Protein AF-A0A920QHV9-F1 (afdb_monomer)

Structure (mmCIF, N/CA/C/O backbone):
data_AF-A0A920QHV9-F1
#
_entry.id   AF-A0A920QHV9-F1
#
loop_
_atom_site.group_PDB
_atom_site.id
_atom_site.type_symbol
_atom_site.label_atom_id
_atom_site.label_alt_id
_atom_site.label_comp_id
_atom_site.label_asym_id
_atom_site.label_entity_id
_atom_site.label_seq_id
_atom_site.pdbx_PDB_ins_code
_atom_site.Cartn_x
_atom_site.Cartn_y
_atom_site.Cartn_z
_atom_site.occupancy
_atom_site.B_iso_or_equiv
_atom_site.auth_seq_id
_atom_site.auth_comp_id
_atom_site.auth_asym_id
_atom_site.auth_atom_id
_atom_site.pdbx_PDB_model_num
ATOM 1 N N . MET A 1 1 ? -2.216 30.080 27.848 1.00 45.16 1 MET A N 1
ATOM 2 C CA . MET A 1 1 ? -2.061 28.618 27.675 1.00 45.16 1 MET A CA 1
ATOM 3 C C . MET A 1 1 ? -3.431 28.116 27.251 1.00 45.16 1 MET A C 1
ATOM 5 O O . MET A 1 1 ? -4.351 28.264 28.033 1.00 45.16 1 MET A O 1
ATOM 9 N N . THR A 1 2 ? -3.680 27.793 25.990 1.00 36.78 2 THR A N 1
ATOM 10 C CA . THR A 1 2 ? -3.321 26.502 25.389 1.00 36.78 2 THR A CA 1
ATOM 11 C C . THR A 1 2 ? -3.096 26.676 23.887 1.00 36.78 2 THR A C 1
ATOM 13 O O . THR A 1 2 ? -3.971 27.138 23.159 1.00 36.78 2 THR A O 1
ATOM 16 N N . GLY A 1 3 ? -1.875 26.376 23.444 1.00 28.84 3 GLY A N 1
ATOM 17 C CA . GLY A 1 3 ? -1.478 26.488 22.047 1.00 28.84 3 GLY A CA 1
ATOM 18 C C . GLY A 1 3 ? -2.249 25.497 21.185 1.00 28.84 3 GLY A C 1
ATOM 19 O O . GLY A 1 3 ? -2.272 24.304 21.476 1.00 28.84 3 GLY A O 1
ATOM 20 N N . ALA A 1 4 ? -2.866 25.992 20.117 1.00 35.75 4 ALA A N 1
ATOM 21 C CA . ALA A 1 4 ? -3.155 25.157 18.968 1.00 35.75 4 ALA A CA 1
ATOM 22 C C . ALA A 1 4 ? -1.802 24.843 18.317 1.00 35.75 4 ALA A C 1
ATOM 24 O O . ALA A 1 4 ? -1.248 25.685 17.611 1.00 35.75 4 ALA A O 1
ATOM 25 N N . SER A 1 5 ? -1.233 23.679 18.634 1.00 35.69 5 SER A N 1
ATOM 26 C CA . SER A 1 5 ? -0.136 23.136 17.844 1.00 35.69 5 SER A CA 1
ATOM 27 C C . SER A 1 5 ? -0.690 22.811 16.459 1.00 35.69 5 SER A C 1
ATOM 29 O O . SER A 1 5 ? -1.704 22.121 16.307 1.00 35.69 5 SER A O 1
ATOM 31 N N . TYR A 1 6 ? -0.085 23.436 15.456 1.00 38.81 6 TYR A N 1
ATOM 32 C CA . TYR A 1 6 ? -0.261 23.085 14.059 1.00 38.81 6 TYR A CA 1
ATOM 33 C C . TYR A 1 6 ? 0.521 21.787 13.844 1.00 38.81 6 TYR A C 1
ATOM 35 O O . TYR A 1 6 ? 1.743 21.798 13.927 1.00 38.81 6 TYR A O 1
ATOM 43 N N . GLU A 1 7 ? -0.186 20.686 13.616 1.00 40.75 7 GLU A N 1
ATOM 44 C CA . GLU A 1 7 ? 0.392 19.404 13.206 1.00 40.75 7 GLU A CA 1
ATOM 45 C C . GLU A 1 7 ? -0.174 19.143 11.798 1.00 40.75 7 GLU A C 1
ATOM 47 O O . GLU A 1 7 ? -1.394 19.017 11.631 1.00 4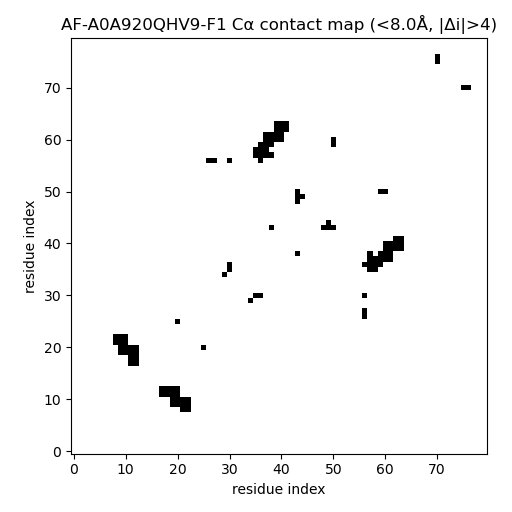0.75 7 GLU A O 1
ATOM 52 N N . GLU A 1 8 ? 0.667 19.174 10.763 1.00 42.97 8 GLU A N 1
ATOM 53 C CA . GLU A 1 8 ? 0.267 18.852 9.387 1.00 42.97 8 GLU A CA 1
ATOM 54 C C . GLU A 1 8 ? -0.366 17.444 9.328 1.00 42.97 8 GLU A C 1
ATOM 56 O O . GLU A 1 8 ? 0.152 16.502 9.921 1.00 42.97 8 GLU A O 1
ATOM 61 N N . GLY A 1 9 ? -1.499 17.282 8.625 1.00 50.94 9 GLY A N 1
ATOM 62 C CA . GLY A 1 9 ? -2.079 15.956 8.327 1.00 50.94 9 GLY A CA 1
ATOM 63 C C . GLY A 1 9 ? -3.359 15.538 9.075 1.00 50.94 9 GLY A C 1
ATOM 64 O O . GLY A 1 9 ? -3.783 14.387 8.948 1.00 50.94 9 GLY A O 1
ATOM 65 N N . CYS A 1 10 ? -4.016 16.431 9.825 1.00 45.94 10 CYS A N 1
ATOM 66 C CA . CYS A 1 10 ? -5.318 16.142 10.451 1.00 45.94 10 CYS A CA 1
ATOM 67 C C . CYS A 1 10 ? -6.513 16.502 9.542 1.00 45.94 10 CYS A C 1
ATOM 69 O O . CYS A 1 10 ? -6.720 17.667 9.205 1.00 45.94 10 CYS A O 1
ATOM 71 N N . VAL A 1 11 ? -7.359 15.516 9.226 1.00 57.47 11 VAL A N 1
ATOM 72 C CA . VAL A 1 11 ? -8.669 15.669 8.573 1.00 57.47 11 VAL A CA 1
ATOM 73 C C . VAL A 1 11 ? -9.768 15.726 9.644 1.00 57.47 11 VAL A C 1
ATOM 75 O O . VAL A 1 11 ? -9.717 15.061 10.679 1.00 57.47 11 VAL A O 1
ATOM 78 N N . ARG A 1 12 ? -10.793 16.557 9.435 1.00 55.56 12 ARG A N 1
ATOM 79 C CA . ARG A 1 12 ? -11.952 16.625 10.337 1.00 55.56 12 ARG A CA 1
ATOM 80 C C . ARG A 1 12 ? -12.805 15.360 10.178 1.00 55.56 12 ARG A C 1
ATOM 82 O O . ARG A 1 12 ? -13.248 15.089 9.062 1.00 55.56 12 ARG A O 1
ATOM 89 N N . LYS A 1 13 ? -13.131 14.659 11.277 1.00 55.28 13 LYS A N 1
ATOM 90 C CA . LYS A 1 13 ? -14.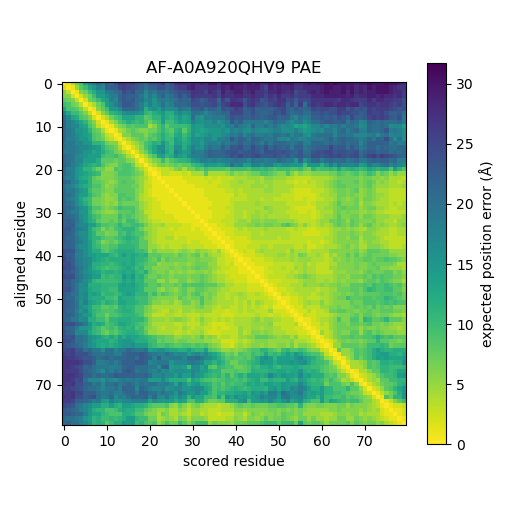095 13.547 11.219 1.00 55.28 13 LYS A CA 1
ATOM 91 C C . LYS A 1 13 ? -15.459 14.028 10.684 1.00 55.28 13 LYS A C 1
ATOM 93 O O . LYS A 1 13 ? -15.986 15.044 11.160 1.00 55.28 13 LYS A O 1
ATOM 98 N N . PRO A 1 14 ? -16.059 13.330 9.700 1.00 57.22 14 PRO A N 1
ATOM 99 C CA . PRO A 1 14 ? -17.379 13.677 9.173 1.00 57.22 14 PRO A CA 1
ATOM 100 C C . PRO A 1 14 ? -18.532 13.317 10.129 1.00 57.22 14 PRO A C 1
ATOM 102 O O . PRO A 1 14 ? -19.656 13.753 9.902 1.00 57.22 14 PRO A O 1
ATOM 105 N N . ASP A 1 15 ? -18.264 12.598 11.226 1.00 59.78 15 ASP A N 1
ATOM 106 C CA . ASP A 1 15 ? -19.237 12.144 12.237 1.00 59.78 15 ASP A CA 1
ATOM 107 C C . ASP A 1 15 ? -19.876 13.268 13.084 1.00 59.78 15 ASP A C 1
ATOM 109 O O . ASP A 1 15 ? -20.714 13.012 13.950 1.00 59.78 15 ASP A O 1
ATOM 113 N N . GLY A 1 16 ? -19.480 14.524 12.853 1.00 52.66 16 GLY A N 1
ATOM 114 C CA . GLY A 1 16 ? -19.988 15.694 13.568 1.00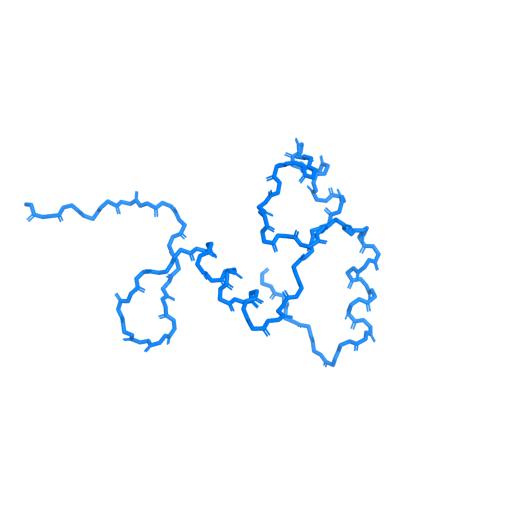 52.66 16 GLY A CA 1
ATOM 115 C C . GLY A 1 16 ? -19.522 15.787 15.024 1.00 52.66 16 GLY A C 1
ATOM 116 O O . GLY A 1 16 ? -19.849 16.764 15.697 1.00 52.66 16 GLY A O 1
ATOM 117 N N . LYS A 1 17 ? -18.723 14.830 15.514 1.00 52.69 17 LYS A N 1
ATOM 118 C CA . LYS A 1 17 ? -18.270 14.750 16.906 1.00 52.69 17 LYS A CA 1
ATOM 119 C C . LYS A 1 17 ? -16.847 15.263 17.076 1.00 52.69 17 LYS A C 1
ATOM 121 O O . LYS A 1 17 ? -16.027 14.582 17.664 1.00 52.69 17 LYS A O 1
ATOM 126 N N . GLY A 1 18 ? -16.550 16.469 16.587 1.00 50.56 18 GLY A N 1
ATOM 127 C CA . GLY A 1 18 ? -15.410 17.300 17.023 1.00 50.56 18 GLY A CA 1
ATOM 128 C C . GLY A 1 18 ? -14.006 16.666 17.085 1.00 50.56 18 GLY A C 1
ATOM 129 O O . GLY A 1 18 ? -13.109 17.273 17.666 1.00 50.56 18 GLY A O 1
ATOM 130 N N . GLY A 1 19 ? -13.798 15.475 16.525 1.00 59.25 19 GLY A N 1
ATOM 131 C CA . GLY A 1 19 ? -12.549 14.730 16.592 1.00 59.25 19 GLY A CA 1
ATOM 132 C C . GLY A 1 19 ? -11.660 15.063 15.403 1.00 59.25 19 GLY A C 1
ATOM 133 O O . GLY A 1 19 ? -12.118 15.109 14.258 1.00 59.25 19 GLY A O 1
ATOM 134 N N . ARG A 1 20 ? -10.378 15.309 15.674 1.00 60.88 20 ARG A N 1
ATOM 135 C CA . ARG A 1 20 ? -9.347 15.355 14.634 1.00 60.88 20 ARG A CA 1
ATOM 136 C C . ARG A 1 20 ? -8.975 13.905 14.314 1.00 60.88 20 ARG A C 1
ATOM 138 O O . ARG A 1 20 ? -8.661 13.160 15.235 1.00 60.88 20 ARG A O 1
ATOM 145 N N . GLN A 1 21 ? -9.068 13.509 13.049 1.00 72.81 21 GLN A N 1
ATOM 146 C CA . GLN A 1 21 ? -8.632 12.203 12.555 1.00 72.81 21 GLN A CA 1
ATOM 147 C C . GLN A 1 21 ? -7.395 12.411 11.701 1.00 72.81 21 GLN A C 1
ATOM 149 O O . GLN A 1 21 ? -7.348 13.337 10.894 1.00 72.81 21 GLN A O 1
ATOM 154 N N . THR A 1 22 ? -6.381 11.577 11.869 1.00 82.75 22 THR A N 1
ATOM 155 C CA . THR A 1 22 ? -5.233 11.626 10.965 1.00 82.75 22 THR A CA 1
ATOM 156 C C . THR A 1 22 ? -5.572 10.913 9.655 1.00 82.75 22 THR A C 1
ATOM 158 O O . THR A 1 22 ? -6.445 10.045 9.613 1.00 82.75 22 THR A O 1
ATOM 161 N N . ILE A 1 23 ? -4.889 11.257 8.561 1.00 83.50 23 ILE A N 1
ATOM 162 C CA . ILE A 1 23 ? -5.076 10.545 7.283 1.00 83.50 23 ILE A CA 1
ATOM 163 C C . ILE A 1 23 ? -4.812 9.037 7.453 1.00 83.50 23 ILE A C 1
ATOM 165 O O . ILE A 1 23 ? -5.533 8.224 6.879 1.00 83.50 23 ILE A O 1
ATOM 169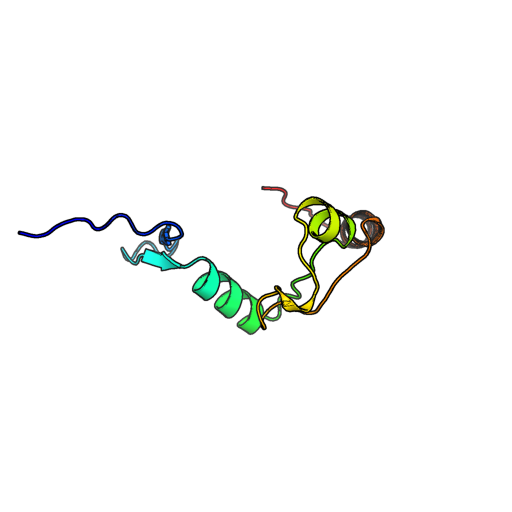 N N . ILE A 1 24 ? -3.840 8.657 8.292 1.00 84.62 24 ILE A N 1
ATOM 170 C CA . ILE A 1 24 ? -3.512 7.248 8.539 1.00 84.62 24 ILE A CA 1
ATOM 171 C C . ILE A 1 24 ? -4.639 6.501 9.267 1.00 84.62 24 ILE A C 1
ATOM 173 O O . ILE A 1 24 ? -4.954 5.371 8.900 1.00 84.62 24 ILE A O 1
ATOM 177 N N . ASP A 1 25 ? -5.326 7.140 10.219 1.00 84.88 25 ASP A N 1
ATOM 178 C CA . ASP A 1 25 ? -6.495 6.539 10.874 1.00 84.88 25 ASP A CA 1
ATOM 179 C C . ASP A 1 25 ? -7.618 6.273 9.863 1.00 84.88 25 ASP A C 1
ATOM 181 O O . ASP A 1 25 ? -8.272 5.236 9.910 1.00 84.88 25 ASP A O 1
ATOM 185 N N . PHE A 1 26 ? -7.843 7.199 8.925 1.00 85.31 26 PHE A N 1
ATOM 186 C CA . PHE A 1 26 ? -8.847 7.027 7.870 1.00 85.31 26 PHE A CA 1
ATOM 187 C C . PHE A 1 26 ? -8.492 5.887 6.916 1.00 85.31 26 PHE A C 1
ATOM 189 O O . PHE A 1 26 ? -9.357 5.100 6.532 1.00 85.31 26 PHE A O 1
ATOM 196 N N . ILE A 1 27 ? -7.212 5.769 6.561 1.00 88.06 27 ILE A N 1
ATOM 197 C CA . ILE A 1 27 ? -6.716 4.669 5.736 1.00 88.06 27 ILE A CA 1
ATOM 198 C C . ILE A 1 27 ? -6.967 3.324 6.427 1.00 88.06 27 ILE A C 1
ATOM 200 O O . ILE A 1 27 ? -7.503 2.416 5.796 1.00 88.06 27 ILE A O 1
ATOM 204 N N . ARG A 1 28 ? -6.670 3.210 7.725 1.00 87.81 28 ARG A N 1
ATOM 205 C CA . ARG A 1 28 ? -6.915 1.989 8.510 1.00 87.81 28 ARG A CA 1
ATOM 206 C C . ARG A 1 28 ? -8.395 1.632 8.604 1.00 87.81 28 ARG A C 1
ATOM 208 O O . ARG A 1 28 ? -8.750 0.494 8.317 1.00 87.81 28 ARG A O 1
ATOM 215 N N . GLU A 1 29 ? -9.261 2.600 8.906 1.00 87.88 29 GLU A N 1
ATOM 216 C CA . GLU A 1 29 ? -10.720 2.400 8.907 1.00 87.88 29 GLU A CA 1
ATOM 217 C C . GLU A 1 29 ? -11.213 1.903 7.526 1.00 87.88 29 GLU A C 1
ATOM 219 O O . GLU A 1 29 ? -12.047 1.001 7.432 1.00 87.88 29 GLU A O 1
ATOM 224 N N . ALA A 1 30 ? -10.657 2.430 6.429 1.00 86.31 30 ALA A N 1
ATOM 225 C CA . ALA A 1 30 ? -10.971 1.962 5.079 1.00 86.31 30 ALA A CA 1
ATOM 226 C C . ALA A 1 30 ? -10.461 0.531 4.810 1.00 86.31 30 ALA A C 1
ATOM 228 O O . ALA A 1 30 ? -11.165 -0.259 4.175 1.00 86.31 30 ALA A O 1
ATOM 229 N N . LYS A 1 31 ? -9.276 0.162 5.310 1.00 87.56 31 LYS A N 1
ATOM 230 C CA . LYS A 1 31 ? -8.762 -1.217 5.238 1.00 87.56 31 LYS A CA 1
ATOM 231 C C . LYS A 1 31 ? -9.651 -2.194 6.004 1.00 87.56 31 LYS A C 1
ATOM 233 O O . LYS A 1 31 ? -9.962 -3.256 5.470 1.00 87.56 31 LYS A O 1
ATOM 238 N N . GLU A 1 32 ? -10.120 -1.820 7.194 1.00 88.31 32 GLU A N 1
ATOM 239 C CA . GLU A 1 32 ? -11.084 -2.610 7.975 1.00 88.31 32 GLU A CA 1
ATOM 240 C C . GLU A 1 32 ? -12.413 -2.805 7.229 1.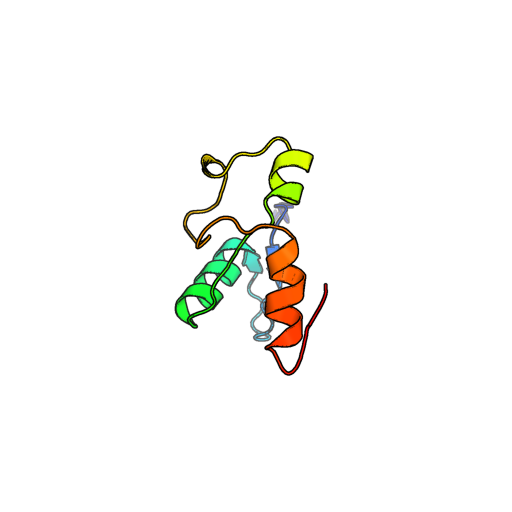00 88.31 32 GLU A C 1
ATOM 242 O O . GLU A 1 32 ? -13.025 -3.869 7.311 1.00 88.31 32 GLU A O 1
ATOM 247 N N . ALA A 1 33 ? -12.831 -1.817 6.433 1.00 89.00 33 ALA A N 1
ATOM 248 C CA . ALA A 1 33 ? -13.999 -1.915 5.557 1.00 89.00 33 ALA A CA 1
ATOM 249 C C . ALA A 1 33 ? -13.762 -2.752 4.277 1.00 89.00 33 ALA A C 1
ATOM 251 O O . ALA A 1 33 ? -14.681 -2.905 3.469 1.00 89.00 33 ALA A O 1
ATOM 252 N N . GLY A 1 34 ? -12.555 -3.295 4.076 1.00 85.56 34 GLY A N 1
ATOM 253 C CA . GLY A 1 34 ? -12.203 -4.143 2.933 1.00 85.56 34 GLY A CA 1
ATOM 254 C C . GLY A 1 34 ? -11.751 -3.381 1.684 1.00 85.56 34 GLY A C 1
ATOM 255 O O . GLY A 1 34 ? -11.805 -3.928 0.583 1.00 85.56 34 GLY A O 1
ATOM 256 N N . VAL A 1 35 ? -11.327 -2.120 1.818 1.00 86.56 35 VAL A N 1
ATOM 257 C CA . VAL A 1 35 ? -10.787 -1.349 0.691 1.00 86.56 35 VAL A CA 1
ATOM 258 C C . VAL A 1 35 ? -9.394 -1.859 0.313 1.00 86.56 35 VAL A C 1
ATOM 260 O O . VAL A 1 35 ? -8.512 -1.997 1.159 1.00 86.56 35 VAL A O 1
ATOM 263 N N . GLU A 1 36 ? -9.181 -2.088 -0.983 1.00 84.19 36 GLU A N 1
ATOM 264 C CA . GLU A 1 36 ? -7.845 -2.291 -1.547 1.00 84.19 36 GLU A CA 1
ATOM 265 C C . GLU A 1 36 ? -7.218 -0.942 -1.920 1.00 84.19 36 GLU A C 1
ATOM 267 O O . GLU A 1 36 ? -7.765 -0.201 -2.746 1.00 84.19 36 GLU A O 1
ATOM 272 N N . MET A 1 37 ? -6.057 -0.641 -1.342 1.00 84.44 37 MET A N 1
ATOM 273 C CA . MET A 1 37 ? -5.275 0.560 -1.624 1.00 84.44 37 MET A CA 1
ATOM 274 C C . MET A 1 37 ? -4.068 0.202 -2.473 1.00 84.44 37 MET A C 1
ATOM 276 O O . MET A 1 37 ? -3.301 -0.692 -2.133 1.00 84.44 37 MET A O 1
ATOM 280 N N . ARG A 1 38 ? -3.896 0.901 -3.597 1.00 84.31 38 ARG A N 1
ATOM 281 C CA . ARG A 1 38 ? -2.804 0.635 -4.537 1.00 84.31 38 ARG A CA 1
ATOM 282 C C . ARG A 1 38 ? -2.205 1.929 -5.053 1.00 84.31 38 ARG A C 1
ATOM 284 O O . ARG A 1 38 ? -2.935 2.890 -5.299 1.00 84.31 38 ARG A O 1
ATOM 291 N N . VAL A 1 39 ? -0.897 1.925 -5.285 1.00 84.00 39 VAL A N 1
ATOM 292 C CA . VAL A 1 39 ? -0.155 3.107 -5.740 1.00 84.00 39 VAL A CA 1
ATOM 293 C C . VAL A 1 39 ? 0.354 2.945 -7.171 1.00 84.00 39 VAL A C 1
ATOM 295 O O . VAL A 1 39 ? 0.711 1.856 -7.613 1.00 84.00 39 VAL A O 1
ATOM 298 N N . CYS A 1 40 ? 0.371 4.041 -7.923 1.00 83.62 40 CYS A N 1
ATOM 299 C CA . CYS A 1 40 ? 0.813 4.056 -9.313 1.00 83.62 40 CYS A CA 1
ATOM 300 C C . CYS A 1 40 ? 2.349 3.981 -9.396 1.00 83.62 40 CYS A C 1
ATOM 302 O O . CYS A 1 40 ? 3.019 4.873 -8.879 1.00 83.62 40 CYS A O 1
ATOM 304 N N . SER A 1 41 ? 2.921 2.990 -10.092 1.00 81.62 41 SER A N 1
ATOM 305 C CA . SER A 1 41 ? 4.386 2.892 -10.246 1.00 81.62 41 SER A CA 1
ATOM 306 C C . SER A 1 41 ? 5.036 4.123 -10.899 1.00 81.62 41 SER A C 1
ATOM 308 O O . SER A 1 41 ? 6.067 4.562 -10.396 1.00 81.62 41 SER A O 1
ATOM 310 N N . PRO A 1 42 ? 4.456 4.753 -11.947 1.00 81.75 42 PRO A N 1
ATOM 311 C CA . PRO A 1 42 ? 4.950 6.040 -12.435 1.00 81.75 42 PRO A CA 1
ATOM 312 C C . PRO A 1 42 ? 4.992 7.147 -11.377 1.00 81.75 42 PRO A C 1
ATOM 314 O O . PRO A 1 42 ? 5.894 7.974 -11.413 1.00 81.75 42 PRO A O 1
ATOM 317 N N . ALA A 1 43 ? 4.033 7.179 -10.445 1.00 82.81 43 ALA A N 1
ATOM 318 C CA . ALA A 1 43 ? 4.009 8.202 -9.402 1.00 82.81 43 ALA A CA 1
ATOM 319 C C . ALA A 1 43 ? 5.150 8.001 -8.396 1.00 82.81 43 ALA A C 1
ATOM 321 O O . ALA A 1 43 ? 5.788 8.973 -8.012 1.00 82.81 43 ALA A O 1
ATOM 322 N N . LEU A 1 44 ? 5.465 6.752 -8.040 1.00 82.94 44 LEU A N 1
ATOM 323 C CA . LEU A 1 44 ? 6.612 6.449 -7.178 1.00 82.94 44 LEU A CA 1
ATOM 324 C C . LEU A 1 44 ? 7.934 6.899 -7.800 1.00 82.94 44 LEU A C 1
ATOM 326 O O . LEU A 1 44 ? 8.720 7.576 -7.146 1.00 82.94 44 LEU A O 1
ATOM 330 N N . GLN A 1 45 ? 8.128 6.625 -9.093 1.00 81.62 45 GLN A N 1
ATOM 331 C CA . GLN A 1 45 ? 9.317 7.084 -9.818 1.00 81.62 45 GLN A CA 1
ATOM 332 C C . GLN A 1 45 ? 9.419 8.614 -9.875 1.00 81.62 45 GLN A C 1
ATOM 334 O O . GLN A 1 45 ? 10.517 9.149 -9.773 1.00 81.62 45 GLN A O 1
ATOM 339 N N . LEU A 1 46 ? 8.292 9.322 -10.020 1.00 86.75 46 LEU A N 1
ATOM 340 C CA . LEU A 1 46 ? 8.261 10.791 -10.027 1.00 86.75 46 LEU A CA 1
ATOM 341 C C . LEU A 1 46 ? 8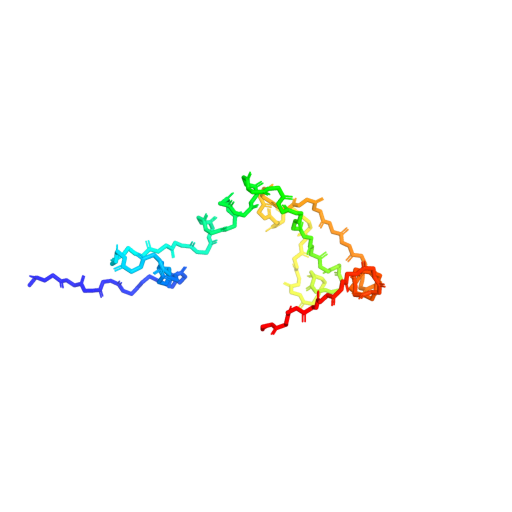.640 11.407 -8.676 1.00 86.75 46 LEU A C 1
ATOM 343 O O . LEU A 1 46 ? 9.159 12.520 -8.650 1.00 86.75 46 LEU A O 1
ATOM 347 N N . HIS A 1 47 ? 8.365 10.705 -7.578 1.00 86.31 47 HIS A N 1
ATOM 348 C CA . HIS A 1 47 ? 8.667 11.158 -6.221 1.00 86.31 47 HIS A CA 1
ATOM 349 C C . HIS A 1 47 ? 9.969 10.572 -5.659 1.00 86.31 47 HIS A C 1
ATOM 351 O O . HIS A 1 47 ? 10.25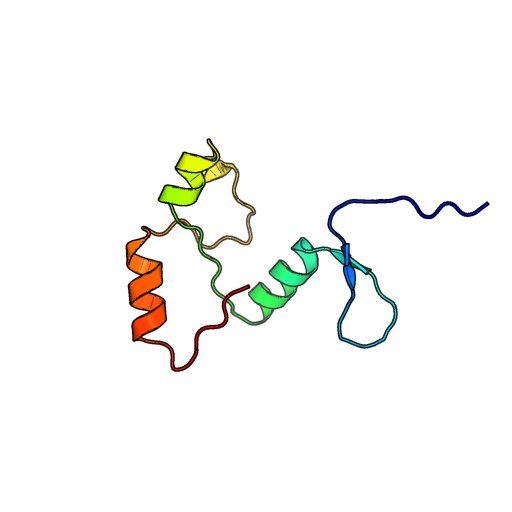1 10.785 -4.487 1.00 86.31 47 HIS A O 1
ATOM 357 N N . GLU A 1 48 ? 10.758 9.868 -6.482 1.00 85.19 48 GLU A N 1
ATOM 358 C CA . GLU A 1 48 ? 12.001 9.196 -6.068 1.00 85.19 48 GLU A CA 1
ATOM 359 C C . GLU A 1 48 ? 11.798 8.215 -4.894 1.00 85.19 48 GLU A C 1
ATOM 361 O O . GLU A 1 48 ? 12.707 7.987 -4.102 1.00 85.19 48 GLU A O 1
ATOM 366 N N . MET A 1 49 ? 10.603 7.621 -4.796 1.00 84.06 49 MET A N 1
ATOM 367 C CA . MET A 1 49 ? 10.226 6.669 -3.746 1.00 84.06 49 MET A CA 1
ATOM 368 C C . MET A 1 49 ? 10.228 5.236 -4.278 1.00 84.06 49 MET A C 1
ATOM 370 O O . MET A 1 49 ? 9.943 4.992 -5.458 1.00 84.06 49 MET A O 1
ATOM 374 N N . THR A 1 50 ? 10.504 4.272 -3.404 1.00 81.50 50 THR A N 1
ATOM 375 C CA . THR A 1 50 ? 10.405 2.839 -3.713 1.00 81.50 50 THR A CA 1
ATOM 376 C C . THR A 1 50 ? 9.175 2.212 -3.055 1.00 81.50 50 THR A C 1
ATOM 378 O O . THR A 1 50 ? 8.418 2.869 -2.342 1.00 81.50 50 THR A O 1
ATOM 381 N N . GLU A 1 51 ? 8.928 0.927 -3.330 1.00 79.56 51 GLU A N 1
ATOM 382 C CA . GLU A 1 51 ? 7.838 0.193 -2.668 1.00 79.56 51 GLU A CA 1
ATOM 383 C C . GLU A 1 51 ? 8.074 0.058 -1.155 1.00 79.56 51 GLU A C 1
ATOM 385 O O . GLU A 1 51 ? 7.115 -0.067 -0.402 1.00 79.56 51 GLU A O 1
ATOM 390 N N . ASP A 1 52 ? 9.333 0.136 -0.714 1.00 82.94 52 ASP A N 1
ATOM 391 C CA . ASP A 1 52 ? 9.723 0.036 0.696 1.00 82.94 52 ASP A CA 1
ATOM 392 C C . ASP A 1 52 ? 9.372 1.300 1.499 1.00 82.94 52 ASP A C 1
ATOM 394 O O . ASP A 1 52 ? 9.259 1.243 2.721 1.00 82.94 52 ASP A O 1
ATOM 398 N N . ASP A 1 53 ? 9.167 2.435 0.821 1.00 84.50 53 ASP A N 1
ATOM 399 C CA . ASP A 1 53 ? 8.736 3.695 1.439 1.00 84.50 53 ASP A CA 1
ATOM 400 C C . ASP A 1 53 ? 7.208 3.764 1.632 1.00 84.50 53 ASP A C 1
ATOM 402 O O . AS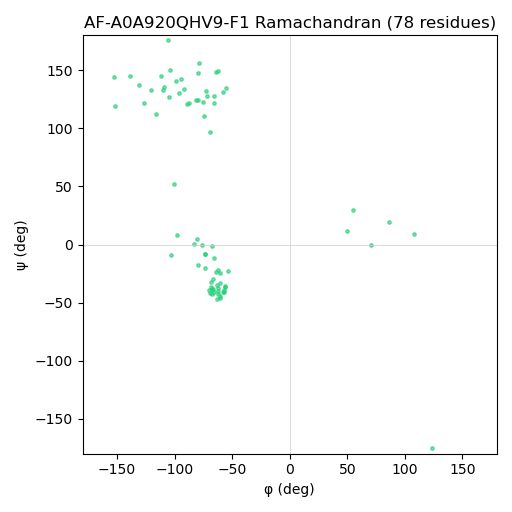P A 1 53 ? 6.665 4.774 2.096 1.00 84.50 53 ASP A O 1
ATOM 406 N N . LEU A 1 54 ? 6.484 2.713 1.232 1.00 82.50 54 LEU A N 1
ATOM 407 C CA . LEU A 1 54 ? 5.034 2.642 1.352 1.00 82.50 54 LEU A CA 1
ATOM 408 C C . LEU A 1 54 ? 4.605 2.273 2.769 1.00 82.50 54 LEU A C 1
ATOM 410 O O . LEU A 1 54 ? 5.239 1.491 3.471 1.00 82.50 54 LEU A O 1
ATOM 414 N N . ILE A 1 55 ? 3.454 2.811 3.162 1.00 87.38 55 ILE A N 1
ATOM 415 C CA . ILE A 1 55 ? 2.775 2.414 4.394 1.00 87.38 55 ILE A CA 1
ATOM 416 C C . ILE A 1 55 ? 2.329 0.946 4.312 1.00 87.38 55 ILE A C 1
ATOM 418 O O . ILE A 1 55 ? 1.953 0.466 3.239 1.00 87.38 55 ILE A O 1
ATOM 422 N N . GLU A 1 56 ? 2.313 0.255 5.452 1.00 84.19 56 GLU A N 1
ATOM 423 C CA . GLU A 1 56 ? 1.948 -1.169 5.550 1.00 84.19 56 GLU A CA 1
ATOM 424 C C . GLU A 1 56 ? 0.515 -1.449 5.068 1.00 84.19 56 GLU A C 1
ATOM 426 O O . GLU A 1 56 ? 0.187 -2.553 4.642 1.00 84.19 56 GLU A O 1
ATOM 431 N N . GLU A 1 57 ? -0.352 -0.438 5.112 1.00 84.31 57 GLU A N 1
ATOM 432 C CA . GLU A 1 57 ? -1.733 -0.511 4.651 1.00 84.31 57 GLU A CA 1
ATOM 433 C C . GLU A 1 57 ? -1.870 -0.537 3.113 1.00 84.31 57 GLU A C 1
ATOM 435 O O . GLU A 1 57 ? -2.975 -0.741 2.602 1.00 84.31 57 GLU A O 1
ATOM 440 N N . CYS A 1 58 ? -0.782 -0.336 2.361 1.00 84.50 58 CYS A N 1
ATOM 441 C CA . CYS A 1 58 ? -0.775 -0.408 0.902 1.00 84.50 58 CYS A CA 1
ATOM 442 C C . CYS A 1 58 ? -0.684 -1.864 0.416 1.00 84.50 58 CYS A C 1
ATOM 444 O O . CYS A 1 58 ? 0.270 -2.574 0.715 1.00 84.50 58 CYS A O 1
ATOM 446 N N . ASP A 1 59 ? -1.632 -2.300 -0.420 1.00 82.81 59 ASP A N 1
ATOM 447 C CA . ASP A 1 59 ? -1.675 -3.670 -0.964 1.00 82.81 59 ASP A CA 1
ATOM 448 C C . ASP A 1 59 ? -0.735 -3.879 -2.165 1.00 82.81 59 ASP A C 1
ATOM 450 O O . ASP A 1 59 ? -0.747 -4.933 -2.808 1.00 82.81 59 ASP A O 1
ATOM 454 N N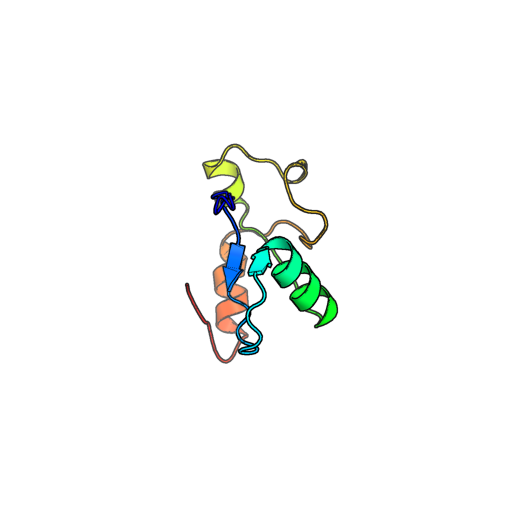 . GLY A 1 60 ? 0.055 -2.858 -2.503 1.00 80.44 60 GLY A N 1
ATOM 455 C CA . GLY A 1 60 ? 1.131 -2.935 -3.480 1.00 80.44 60 GLY A CA 1
ATOM 456 C C . GLY A 1 60 ? 1.026 -1.944 -4.635 1.00 80.44 60 GLY A C 1
ATOM 457 O O . GLY A 1 60 ? 0.157 -1.065 -4.714 1.00 80.44 60 GLY A O 1
ATOM 458 N N . VAL A 1 61 ? 1.965 -2.104 -5.562 1.00 80.62 61 VAL A N 1
ATOM 459 C CA . VAL A 1 61 ? 2.185 -1.180 -6.671 1.00 80.62 61 VAL A CA 1
ATOM 460 C C . VAL A 1 61 ? 1.526 -1.675 -7.948 1.00 80.62 61 VAL A C 1
ATOM 462 O O . VAL A 1 61 ? 1.515 -2.859 -8.285 1.00 80.62 61 VAL A O 1
ATOM 465 N N . VAL A 1 62 ? 0.949 -0.737 -8.690 1.00 78.12 62 VAL A N 1
ATOM 466 C CA . VAL A 1 62 ? 0.219 -1.007 -9.922 1.00 78.12 62 VAL A CA 1
ATOM 467 C C . VAL A 1 62 ? 0.674 -0.082 -11.032 1.00 78.12 62 VAL A C 1
ATOM 469 O O . VAL A 1 62 ? 0.849 1.119 -10.849 1.00 78.12 62 VAL A O 1
ATOM 472 N N . GLY A 1 63 ? 0.840 -0.637 -12.232 1.00 69.25 63 GLY A N 1
ATOM 473 C CA . GLY A 1 63 ? 1.127 0.169 -13.415 1.00 69.25 63 GLY A CA 1
ATOM 474 C C . GLY A 1 63 ? -0.011 1.144 -13.716 1.00 69.25 63 GLY A C 1
ATOM 475 O O . GLY A 1 63 ? -1.176 0.819 -13.489 1.00 69.25 63 GLY A O 1
ATOM 476 N N . GLY A 1 64 ? 0.300 2.305 -14.305 1.00 59.69 64 GLY A N 1
ATOM 477 C CA . GLY A 1 64 ? -0.694 3.337 -14.654 1.00 59.69 64 GLY A CA 1
ATOM 478 C C . GLY A 1 64 ? -1.875 2.831 -15.503 1.00 59.69 64 GLY A C 1
ATOM 479 O O . GLY A 1 64 ? -2.979 3.366 -15.429 1.00 59.69 64 GLY A O 1
ATOM 480 N N . ALA A 1 65 ? -1.697 1.721 -16.228 1.00 57.41 65 ALA A N 1
ATOM 481 C CA . ALA A 1 65 ? -2.768 1.022 -16.938 1.00 57.41 65 ALA A CA 1
ATOM 482 C C . ALA A 1 65 ? -3.876 0.457 -16.018 1.00 57.41 65 ALA A C 1
ATOM 484 O O . ALA A 1 65 ? -4.999 0.236 -16.480 1.00 57.41 65 ALA A O 1
ATOM 485 N N . LEU A 1 66 ? -3.609 0.227 -14.724 1.00 57.47 66 LEU A N 1
ATOM 486 C CA . LEU A 1 66 ? -4.644 -0.182 -13.772 1.00 57.47 66 LEU A CA 1
ATOM 487 C C . LEU A 1 66 ? -5.650 0.942 -13.510 1.00 57.47 66 LEU A C 1
ATOM 489 O O . LEU A 1 66 ? -6.830 0.645 -13.350 1.00 57.47 66 LEU A O 1
ATOM 493 N N . HIS A 1 67 ? -5.238 2.213 -13.548 1.00 58.09 67 HIS A N 1
ATOM 494 C CA . HIS A 1 67 ? -6.165 3.335 -13.375 1.00 58.09 67 HIS A CA 1
ATOM 495 C C . HIS A 1 67 ? -7.289 3.280 -14.429 1.00 58.09 67 HIS A C 1
ATOM 497 O O . HIS A 1 67 ? -8.470 3.420 -14.110 1.00 58.09 67 HIS A O 1
ATOM 503 N N . GLY A 1 68 ? -6.934 2.941 -15.676 1.00 54.16 68 GLY A N 1
ATOM 504 C CA . GLY A 1 68 ? -7.888 2.683 -16.756 1.00 54.16 68 GLY A CA 1
ATOM 505 C C . GLY A 1 68 ? -8.736 1.423 -16.543 1.00 54.16 68 GLY A C 1
ATOM 506 O O . GLY A 1 68 ? -9.945 1.460 -16.749 1.00 54.16 68 GLY A O 1
ATOM 507 N N . ARG A 1 69 ? -8.145 0.313 -16.077 1.00 53.69 69 ARG A N 1
ATOM 508 C CA . ARG A 1 69 ? -8.887 -0.943 -15.837 1.00 53.69 69 ARG A CA 1
ATOM 509 C C . ARG A 1 69 ? -9.869 -0.864 -14.662 1.00 53.69 69 ARG A C 1
ATOM 511 O O . ARG A 1 69 ? -11.001 -1.313 -14.807 1.00 53.69 69 ARG A O 1
ATOM 518 N N . CYS A 1 70 ? -9.491 -0.247 -13.540 1.00 57.44 70 CYS A N 1
ATOM 519 C CA . CYS A 1 70 ? -10.396 0.015 -12.413 1.00 57.44 70 CYS A CA 1
ATOM 520 C C . CYS A 1 70 ? -11.540 0.957 -12.806 1.00 57.44 70 CYS A C 1
ATOM 522 O O . CYS A 1 70 ? -12.658 0.785 -12.328 1.00 57.44 70 CYS A O 1
ATOM 524 N N . ARG A 1 71 ? -11.278 1.924 -13.696 1.00 56.25 71 ARG A N 1
ATOM 525 C CA . ARG A 1 71 ? -12.298 2.837 -14.224 1.00 56.25 71 ARG A CA 1
ATOM 526 C C . ARG A 1 71 ? -13.313 2.136 -15.131 1.00 56.25 71 ARG A C 1
ATOM 528 O O . ARG A 1 71 ? -14.482 2.490 -15.089 1.00 56.25 71 ARG A O 1
ATOM 535 N N . LEU A 1 72 ? -12.893 1.159 -15.934 1.00 56.88 72 LEU A N 1
ATOM 536 C CA . LEU A 1 72 ? -13.774 0.478 -16.894 1.00 56.88 72 LEU A CA 1
ATOM 537 C C . LEU A 1 72 ? -14.663 -0.608 -16.261 1.00 56.88 72 LEU A C 1
ATOM 539 O O . LEU A 1 72 ? -15.653 -1.001 -16.869 1.00 56.88 72 LEU A O 1
ATOM 543 N N . GLY A 1 73 ? -14.330 -1.080 -15.054 1.00 58.25 73 GLY A N 1
ATOM 544 C CA . GLY A 1 73 ? -15.103 -2.102 -14.334 1.00 58.25 73 GLY A CA 1
ATOM 545 C C . GLY A 1 73 ? -15.989 -1.584 -13.195 1.00 58.25 73 GLY A C 1
ATOM 546 O O . GLY A 1 73 ? -16.764 -2.358 -12.639 1.00 58.25 73 GLY A O 1
ATOM 547 N N . LYS A 1 74 ? -15.880 -0.305 -12.812 1.00 60.72 74 LYS A N 1
ATOM 548 C CA . LYS A 1 74 ? -16.614 0.286 -11.679 1.00 60.72 74 LYS A CA 1
ATOM 549 C C . LYS A 1 74 ? -17.673 1.266 -12.190 1.00 60.72 74 LYS A C 1
ATOM 551 O O . LYS A 1 74 ? -17.378 2.118 -13.018 1.00 60.72 74 LYS A O 1
ATOM 556 N N . GLY A 1 75 ? -18.900 1.170 -11.670 1.00 72.19 75 GLY A N 1
ATOM 557 C CA . GLY A 1 75 ? -20.036 2.007 -12.094 1.00 72.19 75 GLY A CA 1
ATOM 558 C C . GLY A 1 75 ? -19.904 3.503 -11.771 1.00 72.19 75 GLY A C 1
ATOM 559 O O . GLY A 1 75 ? -20.685 4.303 -12.274 1.00 72.19 75 GLY A O 1
ATOM 560 N N . MET A 1 76 ? -18.924 3.891 -10.949 1.00 76.88 76 MET A N 1
ATOM 561 C CA . MET A 1 76 ? -18.645 5.278 -10.583 1.00 76.88 76 MET A CA 1
ATOM 562 C C . MET A 1 76 ? -17.163 5.448 -10.230 1.00 76.88 76 MET A C 1
ATOM 564 O O . MET A 1 76 ? -16.558 4.563 -9.623 1.00 76.88 76 MET A O 1
ATOM 568 N N . VAL A 1 77 ? -16.592 6.602 -10.587 1.00 78.56 77 VAL A N 1
ATOM 569 C CA . VAL A 1 77 ? -15.233 7.010 -10.208 1.00 78.56 77 VAL A CA 1
ATOM 570 C C . VAL A 1 77 ? -15.297 8.385 -9.556 1.00 78.56 77 VAL A C 1
ATOM 572 O O . VAL A 1 77 ? -15.751 9.338 -10.186 1.00 78.56 77 VAL A O 1
ATOM 575 N N . LEU A 1 78 ? -14.824 8.476 -8.313 1.00 78.69 78 LEU A N 1
ATOM 576 C CA . LEU A 1 78 ? -14.591 9.736 -7.612 1.00 78.69 78 LEU A CA 1
ATOM 577 C C . LEU A 1 78 ? -13.116 10.118 -7.774 1.00 78.69 78 LEU A C 1
ATOM 579 O O . LEU A 1 78 ? -12.244 9.282 -7.550 1.00 78.69 78 LEU A O 1
ATOM 583 N N . ASN A 1 79 ? -12.855 11.358 -8.178 1.00 79.50 79 ASN A N 1
ATOM 584 C CA . ASN A 1 79 ? -11.513 11.922 -8.305 1.00 79.50 79 ASN A CA 1
ATOM 585 C C . ASN A 1 79 ? -11.418 13.146 -7.390 1.00 79.50 79 ASN A C 1
ATOM 587 O O . ASN A 1 79 ? -12.345 13.961 -7.407 1.00 79.50 79 ASN A O 1
ATOM 591 N N . TYR A 1 80 ? -10.348 13.248 -6.606 1.00 76.56 80 TYR A N 1
ATOM 592 C CA . TYR A 1 80 ? -10.116 14.303 -5.618 1.00 76.56 80 TYR A CA 1
ATOM 593 C C . TYR A 1 80 ? -8.732 14.922 -5.793 1.00 76.56 80 TYR A C 1
ATOM 595 O O . TYR A 1 80 ? -7.823 14.202 -6.262 1.00 76.56 80 TYR A O 1
#

Sequence (80 aa):
MTGASYEEGCVRKPDGKGGRQTIIDFIREAKEAGVEMRVCSPALQLHEMTEDDLIEECDGVVGGALHGRCRLGKGMVLNY

Secondary structure (DSSP, 8-state):
-------TTEEEPTTSS--EEEHHHHHHHHHHTT----EEHHHHHHTT--GGGS-TT---EE-THHHHHHHHHSS-----

Mean predicted aligned error: 10.83 Å

Solvent-accessible surface area (backbone atoms only — not comparable to full-atom values): 5322 Å² total; per-residue (Å²): 138,80,81,84,78,87,66,92,63,65,44,76,50,87,82,75,69,89,43,79,35,43,59,65,57,53,51,49,56,39,45,77,73,68,54,86,41,72,44,46,46,67,58,32,61,74,68,79,46,59,82,84,76,53,61,89,82,50,79,45,76,35,57,66,68,48,63,56,54,59,54,76,76,40,99,72,83,90,86,133

pLDDT: mean 70.66, std 16.59, range [28.84, 89.0]

Nearest PDB structures (foldseek):
  2qs7-assembly2_D  TM=8.646E-01  e=7.142E-02  Saccharolobus solfataricus P2
  1l1s-assembly1_A  TM=7.237E-01  e=4.787E-01  Methanothermobacter thermautotrophicus
  2pd2-assembly1_A  TM=7.327E-01  e=1.239E+00  Sulfurisphaera tokodaii str. 7
  8uja-assembly1_A  TM=7.316E-01  e=1.863E+00  Sulfurisphaera tokodaii str. 7
  2hy5-assembly1_C  TM=7.192E-01  e=1.741E+00  Allochromatium vinosum

Foldseek 3Di:
DDDPDDDPAWDADPPPPRDTDGPVNVLVVVVVVVDAAEAEPVVCVVVVHDQVPDDPSHPYYDHPVVVVVVVVPDPDDDDD

Radius of gyration: 16.11 Å; Cα contacts (8 Å, |Δi|>4): 59; chains: 1; bounding box: 32×33×45 Å